Protein AF-A0A7J8WQV3-F1 (afdb_monomer)

Organism: Gossypium aridum (NCBI:txid34290)

Structure (mmCIF, N/CA/C/O backbone):
data_AF-A0A7J8WQV3-F1
#
_entry.id   AF-A0A7J8WQV3-F1
#
loop_
_atom_site.group_PDB
_atom_site.id
_atom_site.type_symbol
_atom_site.label_atom_id
_atom_site.label_alt_id
_atom_site.label_comp_id
_atom_site.label_asym_id
_atom_site.label_entity_id
_atom_site.label_seq_id
_atom_site.pdbx_PDB_ins_code
_atom_site.Cartn_x
_atom_site.Cartn_y
_atom_site.Cartn_z
_atom_site.occupancy
_atom_site.B_iso_or_equiv
_atom_site.auth_seq_id
_atom_site.auth_comp_id
_atom_site.auth_asym_id
_atom_site.auth_atom_id
_ato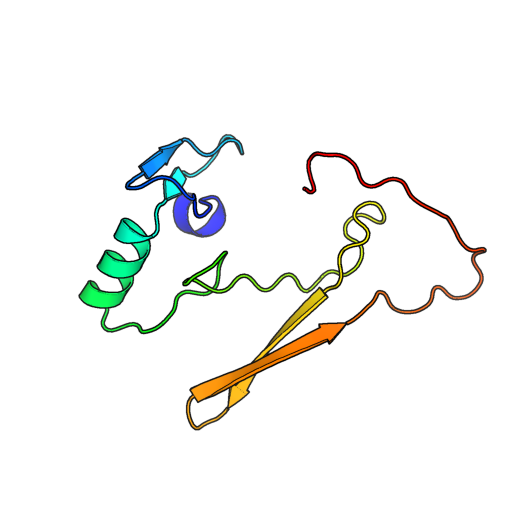m_site.pdbx_PDB_model_num
ATOM 1 N N . MET A 1 1 ? -15.995 3.110 -3.260 1.00 74.25 1 MET A N 1
ATOM 2 C CA . MET A 1 1 ? -15.343 1.969 -3.970 1.00 74.25 1 MET A CA 1
ATOM 3 C C . MET A 1 1 ? -14.013 2.400 -4.565 1.00 74.25 1 MET A C 1
ATOM 5 O O . MET A 1 1 ? -13.056 1.666 -4.380 1.00 74.25 1 MET A O 1
ATOM 9 N N . CYS A 1 2 ? -13.933 3.571 -5.213 1.00 87.06 2 CYS A N 1
ATOM 10 C CA . CYS A 1 2 ? -12.667 4.189 -5.636 1.00 87.06 2 CYS A CA 1
ATOM 11 C C . CYS A 1 2 ? -11.585 4.117 -4.539 1.00 87.06 2 CYS A C 1
ATOM 13 O O . CYS A 1 2 ? -10.488 3.620 -4.747 1.00 87.06 2 CYS A O 1
ATOM 15 N N . ASP A 1 3 ? -11.971 4.497 -3.332 1.00 89.50 3 ASP A N 1
ATOM 16 C CA . ASP A 1 3 ? -11.172 4.669 -2.113 1.00 89.50 3 ASP A CA 1
ATOM 17 C C . ASP A 1 3 ? -10.496 3.362 -1.654 1.00 89.50 3 ASP A C 1
ATOM 19 O O . ASP A 1 3 ? -9.348 3.360 -1.223 1.00 89.50 3 ASP A O 1
ATOM 23 N N . LEU A 1 4 ? -11.162 2.216 -1.840 1.00 87.94 4 LEU A N 1
ATOM 24 C CA . LEU A 1 4 ? -10.592 0.894 -1.539 1.00 87.94 4 LEU A CA 1
ATOM 25 C C . LEU A 1 4 ? -9.415 0.548 -2.472 1.00 87.94 4 LEU A C 1
ATOM 27 O O . LEU A 1 4 ? -8.518 -0.210 -2.097 1.00 87.94 4 LEU A O 1
ATOM 31 N N . LEU A 1 5 ? -9.405 1.116 -3.681 1.00 87.81 5 LEU A N 1
ATOM 32 C CA . LEU A 1 5 ? -8.418 0.860 -4.732 1.00 87.81 5 LEU A CA 1
ATOM 33 C C . LEU A 1 5 ? -7.346 1.958 -4.824 1.00 87.81 5 LEU A C 1
ATOM 35 O O . LEU A 1 5 ? -6.206 1.642 -5.139 1.00 87.81 5 LEU A O 1
ATOM 39 N N . TRP A 1 6 ? -7.692 3.211 -4.513 1.00 90.44 6 TRP A N 1
ATOM 40 C CA . TRP A 1 6 ? -6.860 4.391 -4.796 1.00 90.44 6 TRP A CA 1
ATOM 41 C C . TRP A 1 6 ? -6.347 5.159 -3.575 1.00 90.44 6 TRP A C 1
ATOM 43 O O . TRP A 1 6 ? -5.466 5.996 -3.738 1.00 90.44 6 TRP A O 1
ATOM 53 N N . SER A 1 7 ? -6.860 4.893 -2.370 1.00 91.62 7 SER A N 1
ATOM 54 C CA . SER A 1 7 ? -6.310 5.510 -1.157 1.00 91.62 7 SER A CA 1
ATOM 55 C C . SER A 1 7 ? -4.941 4.929 -0.783 1.00 91.62 7 SER A C 1
ATOM 57 O O . SER A 1 7 ? -4.651 3.772 -1.097 1.00 91.62 7 SER A O 1
ATOM 59 N N . ASP A 1 8 ? -4.140 5.692 -0.048 1.00 91.50 8 ASP A N 1
ATOM 60 C CA . ASP A 1 8 ? -2.802 5.328 0.438 1.00 91.50 8 ASP A CA 1
ATOM 61 C C . ASP A 1 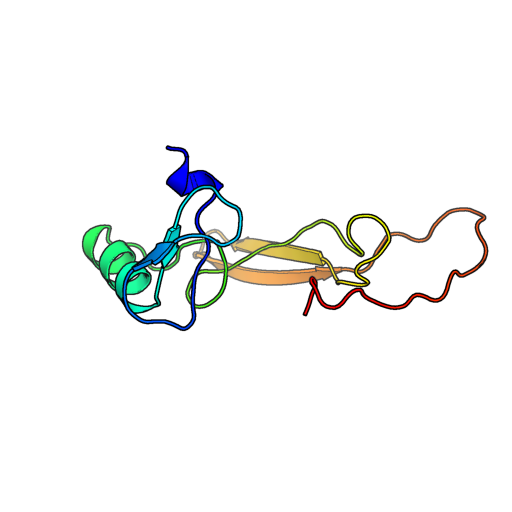8 ? -2.687 5.632 1.944 1.00 91.50 8 ASP A C 1
ATOM 63 O O . ASP A 1 8 ? -3.358 6.542 2.423 1.00 91.50 8 ASP A O 1
ATOM 67 N N . PRO A 1 9 ? -1.870 4.915 2.723 1.00 91.31 9 PRO A N 1
ATOM 68 C CA . PRO A 1 9 ? -1.553 5.330 4.089 1.00 91.31 9 PRO A CA 1
ATOM 69 C C . PRO A 1 9 ? -0.649 6.582 4.110 1.00 91.31 9 PRO A C 1
ATOM 71 O O . PRO A 1 9 ? 0.020 6.894 3.125 1.00 91.31 9 PRO A O 1
ATOM 74 N N . ASP A 1 10 ? -0.640 7.301 5.232 1.00 90.56 10 ASP A N 1
ATOM 75 C CA . ASP A 1 10 ? 0.128 8.534 5.478 1.00 90.56 10 ASP A CA 1
ATOM 76 C C . ASP A 1 10 ? 0.771 8.480 6.877 1.00 90.56 10 ASP A C 1
ATOM 78 O O . ASP A 1 10 ? 0.196 7.908 7.805 1.00 90.56 10 ASP A O 1
ATOM 82 N N . ASP A 1 11 ? 1.907 9.157 7.065 1.00 87.88 11 ASP A N 1
ATOM 83 C CA . ASP A 1 11 ? 2.462 9.422 8.406 1.00 87.88 11 ASP A CA 1
ATOM 84 C C . ASP A 1 11 ? 1.589 10.422 9.194 1.00 87.88 11 ASP A C 1
ATOM 86 O O . ASP A 1 11 ? 1.681 10.545 10.420 1.00 87.88 11 ASP A O 1
ATOM 90 N N . ARG A 1 12 ? 0.735 11.175 8.490 1.00 89.69 12 ARG A N 1
ATOM 91 C CA . ARG A 1 12 ? -0.204 12.140 9.073 1.00 89.69 12 ARG A CA 1
ATOM 92 C C . ARG A 1 12 ? -1.384 11.445 9.746 1.00 89.69 12 ARG A C 1
ATOM 94 O O . ARG A 1 12 ? -2.042 10.598 9.159 1.00 89.69 12 ARG A O 1
ATOM 101 N N . CYS A 1 13 ? -1.719 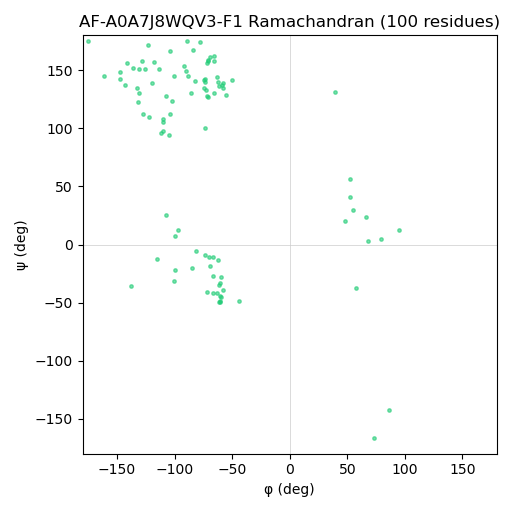11.911 10.946 1.00 93.12 13 CYS A N 1
ATOM 102 C CA . CYS A 1 13 ? -2.951 11.552 11.648 1.00 93.12 13 CYS A CA 1
ATOM 103 C C . CYS A 1 13 ? -4.204 12.010 10.867 1.00 93.12 13 CYS A C 1
ATOM 105 O O . CYS A 1 13 ? -4.235 13.131 10.347 1.00 93.12 13 CYS A O 1
ATOM 107 N N . GLY A 1 14 ? -5.247 11.179 10.833 1.00 94.56 14 GLY A N 1
ATOM 108 C CA . GLY A 1 14 ? -6.531 11.470 10.196 1.00 94.56 14 GLY A CA 1
ATOM 109 C C . GLY A 1 14 ? -6.582 11.142 8.698 1.00 94.56 14 GLY A C 1
ATOM 110 O O . GLY A 1 14 ? -6.056 10.126 8.251 1.00 94.56 14 GLY A O 1
ATOM 111 N N . TRP A 1 15 ? -7.262 11.989 7.917 1.00 96.38 15 TRP A N 1
ATOM 112 C CA . TRP A 1 15 ? -7.453 11.818 6.469 1.00 96.38 15 TRP A CA 1
ATOM 113 C C . TRP A 1 15 ? -6.860 12.992 5.678 1.00 96.38 15 TRP A C 1
ATOM 115 O O . TRP A 1 15 ? -7.063 14.153 6.042 1.00 96.38 15 TRP A O 1
ATOM 125 N N . GLY A 1 16 ? -6.210 12.700 4.551 1.00 95.19 16 GLY A N 1
ATOM 126 C CA . GLY A 1 16 ? -5.732 13.676 3.566 1.00 95.19 16 GLY A CA 1
ATOM 127 C C . GLY A 1 16 ? -6.290 13.425 2.161 1.00 95.19 16 GLY A C 1
ATOM 128 O O . GLY A 1 16 ? -6.940 12.416 1.898 1.00 95.19 16 GLY A O 1
ATOM 129 N N . ILE A 1 17 ? -6.053 14.348 1.227 1.00 94.44 17 ILE A N 1
ATOM 130 C CA . ILE A 1 17 ? -6.421 14.178 -0.192 1.00 94.44 17 ILE A CA 1
ATOM 131 C C . ILE A 1 17 ? -5.288 13.425 -0.896 1.00 94.44 17 ILE A C 1
ATOM 133 O O . ILE A 1 17 ? -4.133 13.834 -0.774 1.00 94.44 17 ILE A O 1
ATOM 137 N N . SER A 1 18 ? -5.591 12.356 -1.647 1.00 92.25 18 SER A N 1
ATOM 138 C CA . SER A 1 18 ? -4.538 11.582 -2.321 1.00 92.25 18 SER A CA 1
ATOM 139 C C . SER A 1 18 ? -3.823 12.406 -3.405 1.00 92.25 18 SER A C 1
ATOM 141 O O . SER A 1 18 ? -4.487 12.952 -4.296 1.00 92.25 18 SER A O 1
ATOM 143 N N . PRO A 1 19 ? -2.474 12.436 -3.422 1.00 90.56 19 PRO A N 1
ATOM 144 C CA . PRO A 1 19 ? -1.706 13.073 -4.491 1.00 90.56 19 PRO A CA 1
ATOM 145 C C . PRO A 1 19 ? -1.856 12.350 -5.841 1.00 90.56 19 PRO A C 1
ATOM 147 O O . PRO A 1 19 ? -1.475 12.904 -6.871 1.00 90.56 19 PRO A O 1
ATOM 150 N N . ARG A 1 20 ? -2.445 11.142 -5.872 1.00 88.62 20 ARG A N 1
ATOM 151 C CA . ARG A 1 20 ? -2.781 10.419 -7.112 1.00 88.62 20 ARG A CA 1
ATOM 152 C C . ARG A 1 20 ? -3.981 11.020 -7.861 1.00 88.62 20 ARG A C 1
ATOM 154 O O . ARG A 1 20 ? -4.267 10.591 -8.975 1.00 88.62 20 ARG A O 1
ATOM 161 N N . GLY A 1 21 ? -4.704 11.972 -7.260 1.00 91.12 21 GLY A N 1
ATOM 162 C CA . GLY A 1 21 ? -5.912 12.579 -7.836 1.00 91.12 21 GLY A CA 1
ATOM 163 C C . GLY A 1 21 ? -7.186 11.732 -7.696 1.00 91.12 21 GLY A C 1
ATOM 164 O O . GLY A 1 21 ? -8.233 12.115 -8.213 1.00 91.12 21 GLY A O 1
ATOM 165 N N . ALA A 1 22 ? -7.116 10.600 -6.992 1.00 92.31 22 ALA A N 1
ATOM 166 C CA . ALA A 1 22 ? -8.240 9.725 -6.672 1.00 92.31 22 ALA A CA 1
ATOM 167 C C . ALA A 1 22 ? -8.012 9.070 -5.301 1.00 92.31 22 ALA A C 1
ATOM 169 O O . ALA A 1 22 ? -6.885 8.705 -4.980 1.00 92.31 22 ALA A O 1
ATOM 170 N N . GLY A 1 23 ? -9.072 8.904 -4.505 1.00 92.94 23 GLY A N 1
ATOM 171 C CA . GLY A 1 23 ? -8.969 8.403 -3.131 1.00 92.94 23 GLY A CA 1
ATOM 172 C C . GLY A 1 23 ? -8.388 9.424 -2.141 1.00 92.94 23 GLY A C 1
ATOM 173 O O . GLY A 1 23 ? -8.288 10.621 -2.421 1.00 92.9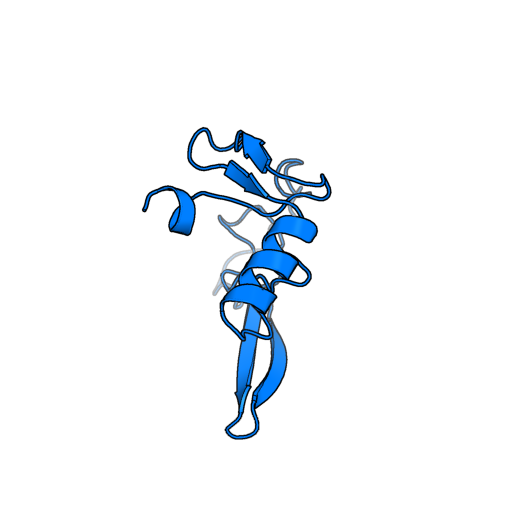4 23 GLY A O 1
ATOM 174 N N . TYR A 1 24 ? -8.010 8.930 -0.965 1.00 94.69 24 TYR A N 1
ATOM 175 C CA . TYR A 1 24 ? -7.567 9.714 0.191 1.00 94.69 24 TYR A CA 1
ATOM 176 C C . TYR A 1 24 ? -6.226 9.195 0.720 1.00 94.69 24 TYR A C 1
ATOM 178 O O . TYR A 1 24 ? -5.893 8.033 0.502 1.00 94.69 24 TYR A O 1
ATOM 186 N N . THR A 1 25 ? -5.476 10.018 1.450 1.00 94.44 25 THR A N 1
ATOM 187 C CA . THR A 1 25 ? -4.433 9.496 2.344 1.00 94.44 25 THR A CA 1
ATOM 188 C C . THR A 1 25 ? -5.026 9.227 3.735 1.00 94.44 25 THR A C 1
ATOM 190 O O . THR A 1 25 ? -6.008 9.880 4.102 1.00 94.44 25 THR A O 1
ATOM 193 N N . PHE A 1 26 ? -4.520 8.249 4.494 1.00 94.31 26 PHE A N 1
ATOM 194 C CA . PHE A 1 26 ? -5.072 7.902 5.815 1.00 94.31 26 PHE A CA 1
ATOM 195 C C . PHE A 1 26 ? -4.011 7.505 6.851 1.00 94.31 26 PHE A C 1
ATOM 197 O O . PHE A 1 26 ? -3.096 6.739 6.564 1.00 94.31 26 PHE A O 1
ATOM 204 N N . GLY A 1 27 ? -4.165 7.998 8.076 1.00 93.00 27 GLY A N 1
ATOM 205 C CA . GLY A 1 27 ? -3.207 7.793 9.156 1.00 93.00 27 GLY A CA 1
ATOM 206 C C . GLY A 1 27 ? -3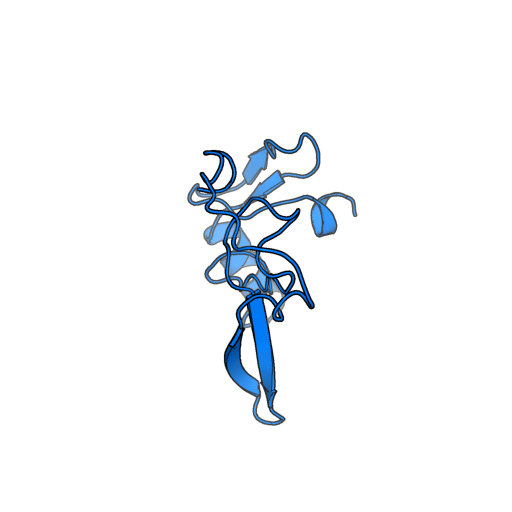.261 6.427 9.844 1.00 93.00 27 GLY A C 1
ATOM 207 O O . GLY A 1 27 ? -4.154 5.589 9.639 1.00 93.00 27 GLY A O 1
ATOM 208 N N . GLN A 1 28 ? -2.300 6.229 10.748 1.00 91.50 28 GLN A N 1
ATOM 209 C CA . GLN A 1 28 ? -2.262 5.079 11.653 1.00 91.50 28 GLN A CA 1
ATOM 210 C C . GLN A 1 28 ? -3.530 4.991 12.521 1.00 91.50 28 GLN A C 1
ATOM 212 O O . GLN A 1 28 ? -4.050 3.899 12.732 1.00 91.50 28 GLN A O 1
ATOM 217 N N . ASP A 1 29 ? -4.051 6.127 12.985 1.00 92.94 29 ASP A N 1
ATOM 218 C CA . ASP A 1 29 ? -5.257 6.238 13.812 1.00 92.94 29 ASP A CA 1
ATOM 219 C C . ASP A 1 29 ? -6.500 5.684 13.099 1.00 92.94 29 ASP A C 1
ATOM 221 O O . ASP A 1 29 ? -7.241 4.881 13.671 1.00 92.94 29 ASP A O 1
ATOM 225 N N . ILE A 1 30 ? -6.672 6.023 11.818 1.00 94.44 30 ILE A N 1
ATOM 226 C CA . ILE A 1 30 ? -7.745 5.501 10.962 1.00 94.44 30 ILE A CA 1
ATOM 227 C C . ILE A 1 30 ? -7.609 3.984 10.790 1.00 94.44 30 ILE A C 1
ATOM 229 O O . ILE A 1 30 ? -8.596 3.246 10.869 1.00 94.44 30 ILE A O 1
ATOM 233 N N . SER A 1 31 ? -6.378 3.508 10.602 1.00 91.62 31 SER A N 1
ATOM 234 C CA . SER A 1 31 ? -6.064 2.084 10.441 1.00 91.62 31 SER A CA 1
ATOM 235 C C . SER A 1 31 ? -6.327 1.283 11.720 1.00 91.62 31 SER A C 1
ATOM 237 O O . SER A 1 31 ? -6.873 0.178 11.669 1.00 91.62 31 SER A O 1
ATOM 239 N N . GLU A 1 32 ? -5.972 1.828 12.882 1.00 91.50 32 GLU A N 1
ATOM 240 C CA . GLU A 1 32 ? -6.193 1.210 14.193 1.00 91.50 32 GLU A CA 1
ATOM 241 C C . GLU A 1 32 ? -7.678 1.225 14.576 1.00 91.50 32 GLU A C 1
ATOM 243 O O . GLU A 1 32 ? -8.194 0.197 15.024 1.00 91.50 32 GLU A O 1
ATOM 248 N N . GLN A 1 33 ? -8.400 2.318 14.301 1.00 94.06 33 GLN A N 1
ATOM 249 C CA . GLN A 1 33 ? -9.853 2.383 14.474 1.00 94.06 33 GLN A CA 1
ATOM 250 C C . GLN A 1 33 ? -10.568 1.354 13.587 1.00 94.06 33 GLN A C 1
ATOM 252 O O . GLN A 1 33 ? -11.389 0.584 14.088 1.00 94.06 33 GLN A O 1
ATOM 257 N N . PHE A 1 34 ? -10.238 1.286 12.291 1.00 94.06 34 PHE A N 1
ATOM 258 C CA . PHE A 1 34 ? -10.841 0.321 11.368 1.00 94.06 34 PHE A CA 1
ATOM 259 C C . PHE A 1 34 ? -10.595 -1.125 11.816 1.00 94.06 34 PHE A C 1
ATOM 261 O O . PHE A 1 34 ? -11.533 -1.928 11.836 1.00 94.06 34 PHE A O 1
ATOM 268 N N . ASN A 1 35 ? -9.361 -1.456 12.211 1.00 92.38 35 ASN A N 1
ATOM 269 C CA . ASN A 1 35 ? -9.026 -2.786 12.716 1.00 92.38 35 ASN A CA 1
ATOM 270 C C . ASN A 1 35 ? -9.825 -3.128 13.982 1.00 92.38 35 ASN A C 1
ATOM 272 O O . ASN A 1 35 ? -10.458 -4.184 14.036 1.00 92.38 35 ASN A O 1
ATOM 276 N N . HIS A 1 36 ? -9.869 -2.217 14.959 1.00 93.62 36 HIS A N 1
ATOM 277 C CA . HIS A 1 36 ? -10.605 -2.412 16.209 1.00 93.62 36 HIS A CA 1
ATOM 278 C C . HIS A 1 36 ? -12.109 -2.619 15.973 1.00 93.62 36 HIS A C 1
ATOM 280 O O . HIS A 1 36 ? -12.673 -3.604 16.449 1.00 93.62 36 HIS A O 1
ATOM 286 N N . THR A 1 37 ? -12.753 -1.752 15.183 1.00 96.62 37 THR A N 1
ATOM 287 C CA . THR A 1 37 ? -14.192 -1.844 14.877 1.00 96.62 37 THR A CA 1
ATOM 288 C C . THR A 1 37 ? -14.568 -3.147 14.165 1.00 96.62 37 THR A C 1
ATOM 290 O O . THR A 1 37 ? -15.650 -3.677 14.406 1.00 96.62 37 THR A O 1
ATOM 293 N N . ASN A 1 38 ? -13.685 -3.694 13.323 1.00 94.62 38 ASN A N 1
ATOM 294 C CA . ASN A 1 38 ? -13.956 -4.905 12.538 1.00 94.62 38 ASN A CA 1
ATOM 295 C C . ASN A 1 38 ? -13.354 -6.191 13.145 1.00 94.62 38 ASN A C 1
ATOM 297 O O . ASN A 1 38 ? -13.402 -7.242 12.509 1.00 94.62 38 ASN A O 1
ATOM 301 N N . SER A 1 39 ? -12.791 -6.138 14.362 1.00 92.56 39 SER A N 1
ATOM 302 C CA . SER A 1 39 ? -12.070 -7.261 15.001 1.00 92.56 39 SER A CA 1
ATOM 303 C C . SER A 1 39 ? -10.910 -7.834 14.161 1.00 92.56 39 SER A C 1
ATOM 305 O O . SER A 1 39 ? -10.577 -9.018 14.254 1.00 92.56 39 SER A O 1
ATOM 307 N N . LEU A 1 40 ? -10.280 -6.993 13.339 1.00 89.94 40 LEU A N 1
ATOM 308 C CA . LEU A 1 40 ? -9.135 -7.348 12.502 1.00 89.94 40 LEU A CA 1
ATOM 309 C C . LEU A 1 40 ? -7.818 -7.073 13.241 1.00 89.94 40 LEU A C 1
ATOM 311 O O . LEU A 1 40 ? -7.739 -6.207 14.111 1.00 89.94 40 LEU A O 1
ATOM 315 N N . LYS A 1 41 ? -6.765 -7.815 12.880 1.00 83.00 41 LYS A N 1
ATOM 316 C CA . LYS A 1 41 ? -5.400 -7.607 13.401 1.00 83.00 41 LYS A CA 1
ATOM 317 C C . LYS A 1 41 ? -4.490 -6.832 12.446 1.00 83.00 41 LYS A C 1
ATOM 319 O O . LYS A 1 41 ? -3.459 -6.335 12.880 1.00 83.00 41 LYS A O 1
ATOM 324 N N . LEU A 1 42 ? -4.823 -6.829 11.156 1.00 83.56 42 LEU A N 1
ATOM 325 C CA . LEU A 1 42 ? -3.977 -6.353 10.069 1.00 83.56 42 LEU A CA 1
ATOM 326 C C . LEU A 1 42 ? -4.837 -6.078 8.826 1.00 83.56 42 LEU A C 1
ATOM 328 O O . LEU A 1 42 ? -5.768 -6.828 8.531 1.00 83.56 42 LEU A O 1
ATOM 332 N N . ILE A 1 43 ? -4.458 -5.050 8.072 1.00 82.94 43 ILE A N 1
ATOM 333 C CA . ILE A 1 43 ? -4.894 -4.758 6.698 1.00 82.94 43 ILE A CA 1
ATOM 334 C C . ILE A 1 43 ? -3.650 -4.931 5.799 1.00 82.94 43 ILE A C 1
ATOM 336 O O . ILE A 1 43 ? -2.549 -4.690 6.279 1.00 82.94 43 ILE A O 1
ATOM 340 N N . ALA A 1 44 ? -3.761 -5.304 4.519 1.00 79.00 44 ALA A N 1
ATOM 341 C CA . ALA A 1 44 ? -2.600 -5.436 3.618 1.00 79.00 44 ALA A CA 1
ATOM 342 C C . ALA A 1 44 ? -2.482 -4.267 2.591 1.00 79.00 44 ALA A C 1
ATOM 344 O O . ALA A 1 44 ? -3.157 -4.297 1.562 1.00 79.00 44 ALA A O 1
ATOM 345 N N . ARG A 1 45 ? -1.687 -3.224 2.929 1.00 64.56 45 ARG A N 1
ATOM 346 C CA . ARG A 1 45 ? -1.289 -1.947 2.247 1.00 64.56 45 ARG A CA 1
ATOM 347 C C . ARG A 1 45 ? -0.228 -1.236 3.170 1.00 64.56 45 ARG A C 1
ATOM 349 O O . ARG A 1 45 ? 0.032 -1.790 4.221 1.00 64.56 45 ARG A O 1
ATOM 356 N N . GLU A 1 46 ? 0.445 -0.115 2.882 1.00 45.09 46 GLU A N 1
ATOM 357 C CA . GLU A 1 46 ? 1.712 0.262 3.605 1.00 45.09 46 GLU A CA 1
ATOM 358 C C . GLU A 1 46 ? 1.651 0.421 5.158 1.00 45.09 46 GLU A C 1
ATOM 360 O O . GLU A 1 46 ? 0.775 1.107 5.665 1.00 45.09 46 GLU A O 1
ATOM 365 N N . GLN A 1 47 ? 2.641 -0.159 5.865 1.00 37.78 47 GLN A N 1
ATOM 366 C CA . GLN A 1 47 ? 3.012 -0.089 7.310 1.00 37.78 47 GLN A CA 1
ATOM 367 C C . GLN A 1 47 ? 1.937 -0.063 8.436 1.00 37.78 47 GLN A C 1
ATOM 369 O O . GLN A 1 47 ? 0.997 0.724 8.452 1.00 37.78 47 GLN A O 1
ATOM 374 N N . LYS A 1 48 ? 2.122 -0.935 9.457 1.00 54.41 48 LYS A N 1
ATOM 375 C CA . LYS A 1 48 ? 1.123 -1.419 10.461 1.00 54.41 48 LYS A CA 1
ATOM 376 C C . LYS A 1 48 ? -0.110 -2.102 9.853 1.00 54.41 48 LYS A C 1
ATOM 378 O O . LYS A 1 48 ? -0.604 -3.103 10.359 1.00 54.41 48 LYS A O 1
ATOM 383 N N . VAL A 1 49 ? -0.553 -1.562 8.739 1.00 57.12 49 VAL A N 1
ATOM 384 C CA . VAL A 1 49 ? -1.037 -2.224 7.536 1.00 57.12 49 VAL A CA 1
ATOM 385 C C . VAL A 1 49 ? 0.207 -2.915 6.859 1.00 57.12 49 VAL A C 1
ATOM 387 O O . VAL A 1 49 ? 1.342 -2.602 7.212 1.00 57.12 49 VAL A O 1
ATOM 390 N N . VAL A 1 50 ? 0.095 -3.904 5.954 1.00 71.25 50 VAL A N 1
ATOM 391 C CA . VAL A 1 50 ? 1.266 -4.510 5.239 1.00 71.25 50 VAL A CA 1
ATOM 392 C C . VAL A 1 50 ? 1.185 -4.422 3.703 1.00 71.25 50 VAL A C 1
ATOM 394 O O . VAL A 1 50 ? 0.398 -5.139 3.087 1.00 71.25 50 VAL A O 1
ATOM 397 N N . THR A 1 51 ? 2.017 -3.597 3.049 1.00 77.00 51 THR A N 1
ATOM 398 C CA . THR A 1 51 ? 2.140 -3.611 1.576 1.00 77.00 51 THR A CA 1
ATOM 399 C C . THR A 1 51 ? 2.926 -4.827 1.132 1.00 77.00 51 THR A C 1
ATOM 401 O O . THR A 1 51 ? 3.938 -5.207 1.719 1.00 77.00 51 THR A O 1
ATOM 404 N N . ILE A 1 52 ? 2.474 -5.396 0.020 1.00 85.25 52 ILE A N 1
ATOM 405 C CA . ILE A 1 52 ? 3.164 -6.447 -0.707 1.00 85.25 52 ILE A CA 1
ATOM 406 C C . ILE A 1 52 ? 3.252 -5.970 -2.153 1.00 85.25 52 ILE A C 1
ATOM 408 O O . ILE A 1 52 ? 2.233 -5.850 -2.831 1.00 85.25 52 ILE A O 1
ATOM 412 N N . PHE A 1 53 ? 4.463 -5.683 -2.627 1.00 90.38 53 PHE A N 1
ATOM 413 C CA . PHE A 1 53 ? 4.689 -5.311 -4.019 1.00 90.38 53 PHE A CA 1
ATOM 414 C C . PHE A 1 53 ? 5.436 -6.437 -4.736 1.00 90.38 53 PHE A C 1
ATOM 416 O O . PHE A 1 53 ? 6.624 -6.650 -4.510 1.00 90.38 53 PHE A O 1
ATOM 423 N N . SER A 1 54 ? 4.737 -7.192 -5.585 1.00 92.50 54 SER A N 1
ATOM 424 C CA . SER A 1 54 ? 5.258 -8.442 -6.168 1.00 92.50 54 SER A CA 1
ATOM 425 C C . SER A 1 54 ? 5.854 -8.293 -7.579 1.00 92.50 54 SER A C 1
ATOM 427 O O . SER A 1 54 ? 6.099 -9.294 -8.249 1.00 92.50 54 SER A O 1
ATOM 429 N N . ALA A 1 55 ? 6.093 -7.063 -8.052 1.00 92.56 55 ALA A N 1
ATOM 430 C CA . ALA A 1 55 ? 6.706 -6.783 -9.354 1.00 92.56 55 ALA A CA 1
ATOM 431 C C . ALA A 1 55 ? 8.131 -6.213 -9.175 1.00 92.56 55 ALA A C 1
ATOM 433 O O . ALA A 1 55 ? 8.286 -5.015 -8.919 1.00 92.56 55 ALA A O 1
ATOM 434 N N . PRO A 1 56 ? 9.191 -7.035 -9.285 1.00 92.81 56 PRO A N 1
ATOM 435 C CA . PRO A 1 56 ? 10.546 -6.579 -8.999 1.00 92.81 56 PRO A CA 1
ATOM 436 C C . PRO A 1 56 ? 11.059 -5.669 -10.122 1.00 92.81 56 PRO A C 1
ATOM 438 O O . PRO A 1 56 ? 10.836 -5.928 -11.307 1.00 92.81 56 PRO A O 1
ATOM 441 N N . ASN A 1 57 ? 11.766 -4.604 -9.744 1.00 89.88 57 ASN A N 1
ATOM 442 C CA . ASN A 1 57 ? 12.351 -3.591 -10.625 1.00 89.88 57 ASN A CA 1
ATOM 443 C C . ASN A 1 57 ? 11.313 -2.996 -11.599 1.00 89.88 57 ASN A C 1
ATOM 445 O O . ASN A 1 57 ? 11.450 -3.040 -12.828 1.00 89.88 57 ASN A O 1
ATOM 449 N N . TYR A 1 58 ? 10.245 -2.459 -11.004 1.00 90.00 58 TYR A N 1
ATOM 450 C CA . TYR A 1 58 ? 9.016 -2.008 -11.646 1.00 90.00 58 TYR A CA 1
ATOM 451 C C . TYR A 1 58 ? 9.258 -1.074 -12.834 1.00 90.00 58 TYR A C 1
ATOM 453 O O . TYR A 1 58 ? 10.178 -0.246 -12.826 1.00 90.00 58 TYR A O 1
ATOM 461 N N . CYS A 1 59 ? 8.445 -1.239 -13.884 1.00 87.44 59 CYS A N 1
ATOM 462 C CA . CYS A 1 59 ? 8.557 -0.545 -15.175 1.00 87.44 59 CYS A CA 1
ATOM 463 C C . CYS A 1 59 ? 9.975 -0.536 -15.785 1.00 87.44 59 CYS A C 1
ATOM 465 O O . CYS A 1 59 ? 10.281 0.312 -16.625 1.00 87.44 59 CYS A O 1
ATOM 467 N N . TYR A 1 60 ? 10.846 -1.457 -15.353 1.00 82.38 60 TYR A N 1
ATOM 468 C CA . TYR A 1 60 ? 12.277 -1.489 -15.654 1.00 82.38 60 TYR A CA 1
ATOM 469 C C . TYR A 1 60 ? 13.002 -0.170 -15.345 1.00 82.38 60 TYR A C 1
ATOM 471 O O . TYR A 1 60 ? 13.847 0.280 -16.121 1.00 82.38 60 TYR A O 1
ATOM 479 N N . ARG A 1 61 ? 12.663 0.462 -14.215 1.00 81.88 61 ARG A N 1
ATOM 480 C CA . ARG A 1 61 ? 13.236 1.750 -13.776 1.00 81.88 61 ARG A CA 1
ATOM 481 C C . ARG A 1 61 ? 13.564 1.809 -12.289 1.00 81.88 61 ARG A C 1
ATOM 483 O O . ARG A 1 61 ? 14.551 2.439 -11.934 1.00 81.88 61 ARG A O 1
ATOM 490 N N . CYS A 1 62 ? 12.752 1.180 -11.444 1.00 81.19 62 CYS A N 1
ATOM 491 C CA . CYS A 1 62 ? 12.717 1.519 -10.019 1.00 81.19 62 CYS A CA 1
ATOM 492 C C . CYS A 1 62 ? 13.777 0.804 -9.171 1.00 81.19 62 CYS A C 1
ATOM 494 O O . CYS A 1 62 ? 14.066 1.252 -8.070 1.00 81.19 62 CYS A O 1
ATOM 496 N N . GLY A 1 63 ? 14.340 -0.315 -9.647 1.00 87.69 63 GLY A N 1
ATOM 497 C CA . GLY A 1 63 ? 15.346 -1.082 -8.896 1.00 87.69 63 GLY A CA 1
ATOM 498 C C . GLY 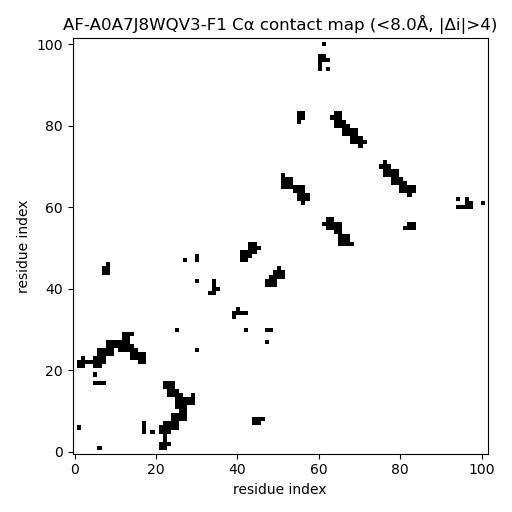A 1 63 ? 14.837 -1.778 -7.625 1.00 87.69 63 GLY A C 1
ATOM 499 O O . GLY A 1 63 ? 15.629 -2.401 -6.935 1.00 87.69 63 GLY A O 1
ATOM 500 N N . ASN A 1 64 ? 13.538 -1.700 -7.318 1.00 91.50 64 ASN A N 1
ATOM 501 C CA . ASN A 1 64 ? 12.946 -2.320 -6.135 1.00 91.50 64 ASN A CA 1
ATOM 502 C C . ASN A 1 64 ? 13.062 -3.854 -6.158 1.00 91.50 64 ASN A C 1
ATOM 504 O O . ASN A 1 64 ? 12.835 -4.481 -7.195 1.00 91.50 64 ASN A O 1
ATOM 508 N N . MET A 1 65 ? 13.274 -4.460 -4.991 1.00 91.12 65 MET A N 1
ATOM 509 C CA . MET A 1 65 ? 12.938 -5.870 -4.784 1.00 91.12 65 MET A CA 1
ATOM 510 C C . MET A 1 65 ? 11.417 -6.064 -4.873 1.00 91.12 65 MET A C 1
ATOM 512 O O . MET A 1 65 ? 10.641 -5.113 -4.729 1.00 91.12 65 MET A O 1
ATOM 516 N N . ALA A 1 66 ? 10.984 -7.302 -5.076 1.00 92.81 66 ALA A N 1
ATOM 517 C CA . ALA A 1 66 ? 9.609 -7.715 -4.839 1.00 92.81 66 ALA A CA 1
ATOM 518 C C . ALA A 1 66 ? 9.479 -8.520 -3.546 1.00 92.81 66 ALA A C 1
ATOM 520 O O . ALA A 1 66 ? 10.475 -8.968 -2.978 1.00 92.81 66 ALA A O 1
ATOM 521 N N . SER A 1 67 ? 8.241 -8.712 -3.095 1.00 93.94 67 SER A N 1
ATOM 522 C CA . SER A 1 67 ? 7.907 -9.548 -1.942 1.00 93.94 67 SER A CA 1
ATOM 523 C C . SER A 1 67 ? 6.611 -10.334 -2.165 1.00 93.94 67 SER A C 1
ATOM 525 O O . SER A 1 67 ? 5.750 -9.923 -2.953 1.00 93.94 67 SER A O 1
ATOM 527 N N . ILE A 1 68 ? 6.467 -11.443 -1.442 1.00 93.44 68 ILE A N 1
ATOM 528 C CA . ILE A 1 68 ? 5.194 -12.108 -1.136 1.00 93.44 68 ILE A CA 1
ATOM 529 C C . ILE A 1 68 ? 5.057 -12.282 0.381 1.00 93.44 68 ILE A C 1
ATOM 531 O O . ILE A 1 68 ? 6.057 -12.421 1.086 1.00 93.44 68 ILE A O 1
ATOM 535 N N . LEU A 1 69 ? 3.814 -12.290 0.867 1.00 91.31 69 LEU A N 1
ATOM 536 C CA . LEU A 1 69 ? 3.467 -12.651 2.239 1.00 91.31 69 LEU A CA 1
ATOM 537 C C . LEU A 1 69 ? 2.860 -14.055 2.232 1.00 91.31 69 LEU A C 1
ATOM 539 O O . LEU A 1 69 ? 1.760 -14.248 1.713 1.00 91.31 69 LEU A O 1
ATOM 543 N N . GLU A 1 70 ? 3.558 -15.019 2.817 1.00 92.69 70 GLU A N 1
ATOM 544 C CA . GLU A 1 70 ? 2.979 -16.316 3.155 1.00 92.69 70 GLU A CA 1
ATOM 545 C C . GLU A 1 70 ? 2.233 -16.218 4.490 1.00 92.69 70 GLU A C 1
ATOM 547 O O . GLU A 1 70 ? 2.688 -15.555 5.429 1.00 92.69 70 GLU A O 1
ATOM 552 N N . VAL A 1 71 ? 1.086 -16.894 4.570 1.00 90.94 71 VAL A N 1
ATOM 553 C CA . VAL A 1 71 ? 0.267 -17.012 5.781 1.00 90.94 71 VAL A CA 1
ATOM 554 C C . VAL A 1 71 ? -0.085 -18.484 5.970 1.00 90.94 71 VAL A C 1
ATOM 556 O O . VAL A 1 71 ? -0.651 -19.088 5.061 1.00 90.94 71 VAL A O 1
ATOM 559 N N . ASP A 1 72 ? 0.262 -19.061 7.121 1.00 92.00 72 ASP A N 1
ATOM 560 C CA . ASP A 1 72 ? -0.002 -20.477 7.418 1.00 92.00 72 ASP A CA 1
ATOM 561 C C . ASP A 1 72 ? -1.379 -20.707 8.079 1.00 92.00 72 ASP A C 1
ATOM 563 O O . ASP A 1 72 ? -2.100 -19.762 8.419 1.00 92.00 72 ASP A O 1
ATOM 567 N N . ASP A 1 73 ? -1.747 -21.974 8.300 1.00 93.94 73 ASP A N 1
ATOM 568 C CA . ASP A 1 73 ? -3.005 -22.361 8.964 1.00 93.94 73 ASP A CA 1
ATOM 56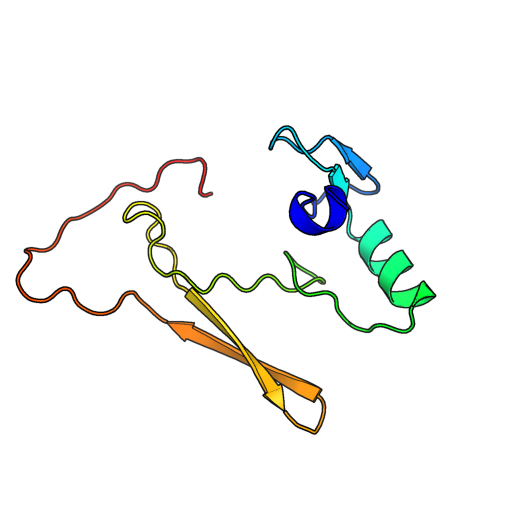9 C C . ASP A 1 73 ? -3.130 -21.798 10.398 1.00 93.94 73 ASP A C 1
ATOM 571 O O . ASP A 1 73 ? -4.233 -21.533 10.890 1.00 93.94 73 ASP A O 1
ATOM 575 N N . CYS A 1 74 ? -1.995 -21.565 11.064 1.00 91.50 74 CYS A N 1
ATOM 576 C CA . CYS A 1 74 ? -1.899 -20.938 12.385 1.00 91.50 74 CYS A CA 1
ATOM 577 C C . CYS A 1 74 ? -1.977 -19.399 12.330 1.00 91.50 74 CYS A C 1
ATOM 579 O O . CYS A 1 74 ? -2.066 -18.754 13.380 1.00 91.50 74 CYS A O 1
ATOM 581 N N . LYS A 1 75 ? -2.008 -18.808 11.127 1.00 84.94 75 LYS A N 1
ATOM 582 C CA . LYS A 1 75 ? -1.986 -17.365 10.829 1.00 84.94 75 LYS A CA 1
ATOM 583 C C . LYS A 1 75 ? -0.669 -16.675 11.203 1.00 84.94 75 LYS A C 1
ATOM 585 O O . LYS A 1 75 ? -0.653 -15.455 11.398 1.00 84.94 75 LYS A O 1
ATOM 590 N N . ASN A 1 76 ? 0.424 -17.434 11.275 1.00 87.88 76 ASN A N 1
ATOM 591 C CA . ASN A 1 76 ? 1.778 -16.886 11.251 1.00 87.88 76 ASN A CA 1
ATOM 592 C C . ASN A 1 76 ? 2.042 -16.239 9.884 1.00 87.88 76 ASN A C 1
ATOM 594 O O . ASN A 1 76 ? 1.373 -16.551 8.901 1.00 87.88 76 ASN A O 1
ATOM 598 N N . GLN A 1 77 ? 3.005 -15.323 9.830 1.00 88.62 77 GLN A N 1
ATOM 599 C CA . GLN A 1 77 ? 3.276 -14.485 8.662 1.00 88.62 77 GLN A CA 1
ATOM 600 C C . GLN A 1 77 ? 4.764 -14.518 8.320 1.00 88.62 77 GLN A C 1
ATOM 602 O O . GLN A 1 77 ? 5.600 -14.310 9.200 1.00 88.62 77 GLN A O 1
ATOM 607 N N . SER A 1 78 ? 5.086 -14.764 7.050 1.00 90.88 78 SER A N 1
ATOM 608 C CA . SER A 1 78 ? 6.460 -14.821 6.538 1.00 90.88 78 SER A CA 1
ATOM 609 C C . SER A 1 78 ? 6.588 -13.998 5.259 1.00 90.88 78 SER A C 1
ATOM 611 O O . SER A 1 78 ? 5.747 -14.099 4.369 1.00 90.88 78 SER A O 1
ATOM 613 N N . PHE A 1 79 ? 7.639 -13.185 5.155 1.00 91.06 79 PHE A N 1
ATOM 614 C CA . PHE A 1 79 ? 7.928 -12.395 3.959 1.00 91.06 79 PHE A CA 1
ATOM 615 C C . PHE A 1 79 ? 9.046 -13.047 3.152 1.00 91.06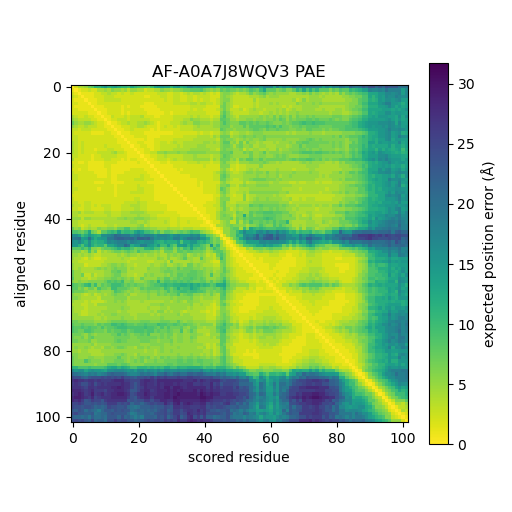 79 PHE A C 1
ATOM 617 O O . PHE A 1 79 ? 10.156 -13.215 3.658 1.00 91.06 79 PHE A O 1
ATOM 624 N N . ILE A 1 80 ? 8.780 -13.348 1.882 1.00 93.81 80 ILE A N 1
ATOM 625 C CA . ILE A 1 80 ? 9.793 -13.842 0.944 1.00 93.81 80 ILE A CA 1
ATOM 626 C C . ILE A 1 80 ? 10.072 -12.745 -0.081 1.00 93.81 80 ILE A C 1
ATOM 628 O O . ILE A 1 80 ? 9.242 -12.459 -0.946 1.00 93.81 80 ILE A O 1
ATOM 632 N N . GLN A 1 81 ? 11.249 -12.127 0.025 1.00 94.12 81 GLN A N 1
ATOM 633 C CA . GLN A 1 81 ? 11.722 -11.110 -0.913 1.00 94.12 81 GLN A CA 1
ATOM 634 C C . GLN A 1 81 ? 12.470 -11.740 -2.094 1.00 94.12 81 GLN A C 1
ATOM 636 O O . GLN A 1 81 ? 13.172 -12.738 -1.929 1.00 94.12 81 GLN A O 1
ATOM 641 N N . PHE A 1 82 ? 12.343 -11.151 -3.285 1.00 94.19 82 PHE A N 1
ATOM 642 C CA . PHE A 1 82 ? 12.993 -11.647 -4.499 1.00 94.19 82 PHE A CA 1
ATOM 643 C C . PHE A 1 82 ? 13.385 -10.540 -5.489 1.00 94.19 82 PHE A C 1
ATOM 645 O O . PHE A 1 82 ? 12.727 -9.507 -5.615 1.00 94.19 82 PHE A O 1
ATOM 652 N N . GLU A 1 83 ? 14.478 -10.792 -6.207 1.00 94.12 83 GLU A N 1
ATOM 653 C CA . GLU A 1 83 ? 15.019 -9.954 -7.282 1.00 94.12 83 GLU A CA 1
ATOM 654 C C . GLU A 1 83 ? 14.335 -10.235 -8.639 1.00 94.12 83 GLU A C 1
ATOM 656 O O . GLU A 1 83 ? 13.640 -11.246 -8.795 1.00 94.12 83 GLU A O 1
ATOM 661 N N . PRO A 1 84 ? 14.531 -9.385 -9.667 1.00 91.75 84 PRO A N 1
ATOM 662 C CA . PRO A 1 84 ? 14.110 -9.687 -11.030 1.00 91.75 84 PRO A CA 1
ATOM 663 C C . PRO A 1 84 ? 14.748 -10.974 -11.557 1.00 91.75 84 PRO A C 1
ATOM 665 O O . PRO A 1 84 ? 15.949 -11.199 -11.412 1.00 91.75 84 PRO A O 1
ATOM 668 N N . ALA A 1 85 ? 13.959 -11.783 -12.266 1.00 89.44 85 ALA A N 1
ATOM 669 C CA . ALA A 1 85 ? 14.489 -12.937 -12.981 1.00 89.44 85 ALA A CA 1
ATOM 670 C C . ALA A 1 85 ? 15.557 -12.502 -14.018 1.00 89.44 85 ALA A C 1
ATOM 672 O O . ALA A 1 85 ? 15.325 -11.528 -14.747 1.00 89.44 85 ALA A O 1
ATOM 673 N N . PRO A 1 86 ? 16.696 -13.217 -14.138 1.00 86.31 86 PRO A N 1
ATOM 674 C CA . PRO A 1 86 ? 17.746 -12.879 -15.096 1.00 86.31 86 PRO A CA 1
ATOM 675 C C . PRO A 1 86 ? 17.229 -12.803 -16.537 1.00 86.31 86 PRO A C 1
ATOM 677 O O . PRO A 1 86 ? 16.601 -13.738 -17.044 1.00 86.31 86 PRO A O 1
ATOM 680 N N . ARG A 1 87 ? 17.524 -11.695 -17.227 1.00 78.31 87 ARG A N 1
ATOM 681 C CA . ARG A 1 87 ? 17.163 -11.524 -18.639 1.00 78.31 87 ARG A CA 1
ATOM 682 C C . ARG A 1 87 ? 18.036 -12.420 -19.515 1.00 78.31 87 ARG A C 1
ATOM 684 O O . ARG A 1 87 ? 19.261 -12.371 -19.447 1.00 78.31 87 ARG A O 1
ATOM 691 N N . ARG A 1 88 ? 17.414 -13.226 -20.379 1.00 77.88 88 ARG A N 1
ATOM 692 C CA . ARG A 1 88 ? 18.142 -14.064 -21.342 1.00 77.88 88 ARG A CA 1
ATOM 693 C C . ARG A 1 88 ? 18.707 -13.207 -22.480 1.00 77.88 88 ARG A C 1
ATOM 695 O O . ARG A 1 88 ? 17.989 -12.909 -23.426 1.00 77.88 88 ARG A O 1
ATOM 702 N N . GLY A 1 89 ? 19.999 -12.884 -22.406 1.00 69.62 89 GLY A N 1
ATOM 703 C CA . GLY A 1 89 ? 20.780 -12.383 -23.546 1.00 69.62 89 GLY A CA 1
ATOM 704 C C . GLY A 1 89 ? 20.908 -10.864 -23.694 1.00 69.62 89 GLY A C 1
ATOM 705 O O . GLY A 1 89 ? 21.363 -10.419 -24.743 1.00 69.62 89 GLY A O 1
ATOM 706 N N . GLU A 1 90 ? 20.550 -10.069 -22.683 1.00 61.19 90 GLU A N 1
ATOM 707 C CA . GLU A 1 90 ? 20.825 -8.623 -22.676 1.00 61.19 90 GLU A CA 1
ATOM 708 C C . GLU A 1 90 ? 22.059 -8.278 -21.818 1.00 61.19 90 GLU A C 1
ATOM 710 O O . GLU A 1 90 ? 22.278 -8.929 -20.793 1.00 61.19 90 GLU A O 1
ATOM 715 N N . PRO A 1 91 ? 22.861 -7.264 -22.205 1.00 57.03 91 PRO A N 1
ATOM 716 C CA . PRO A 1 91 ? 23.937 -6.734 -21.371 1.00 57.03 91 PRO A CA 1
ATOM 717 C C . PRO A 1 91 ? 23.380 -5.944 -20.179 1.00 57.03 91 PRO A C 1
ATOM 719 O O . PRO A 1 91 ? 22.251 -5.454 -20.210 1.00 57.03 91 PRO A O 1
ATOM 722 N N . ASP A 1 92 ? 24.191 -5.800 -19.133 1.00 57.41 92 ASP A N 1
ATOM 723 C CA . ASP A 1 92 ? 23.765 -5.178 -17.880 1.00 57.41 92 ASP A CA 1
ATOM 724 C C . ASP A 1 92 ? 23.560 -3.656 -18.026 1.00 57.41 92 ASP A C 1
ATOM 726 O O . ASP A 1 92 ? 24.439 -2.934 -18.506 1.00 57.41 92 ASP A O 1
ATOM 730 N N . VAL A 1 93 ? 22.384 -3.162 -17.627 1.00 61.25 93 VAL A N 1
ATOM 731 C CA . VAL A 1 93 ? 21.975 -1.756 -17.790 1.00 61.25 93 VAL A CA 1
ATOM 732 C C . VAL A 1 93 ? 21.888 -1.101 -16.420 1.00 61.25 93 VAL A C 1
ATOM 734 O O . VAL A 1 93 ? 20.854 -1.164 -15.751 1.00 61.25 93 VAL A O 1
ATOM 737 N N . THR A 1 94 ? 22.966 -0.424 -16.027 1.00 54.88 94 THR A N 1
ATOM 738 C CA . THR A 1 94 ? 23.018 0.371 -14.796 1.00 54.88 94 THR A CA 1
ATOM 739 C C . THR A 1 94 ? 21.989 1.507 -14.829 1.00 54.88 94 THR A C 1
ATOM 741 O O . THR A 1 94 ? 21.787 2.170 -15.849 1.00 54.88 94 THR A O 1
ATOM 744 N N . ARG A 1 95 ? 21.284 1.720 -13.709 1.00 57.69 95 AR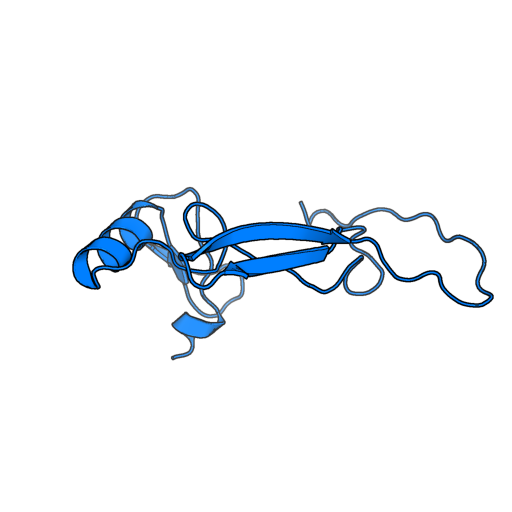G A N 1
ATOM 745 C CA . ARG A 1 95 ? 20.147 2.653 -13.619 1.00 57.69 95 ARG A CA 1
ATOM 746 C C . ARG A 1 95 ? 20.387 3.789 -12.638 1.00 57.69 95 ARG A C 1
ATOM 748 O O . ARG A 1 95 ? 21.152 3.666 -11.688 1.00 57.69 95 ARG A O 1
ATOM 755 N N . ARG A 1 96 ? 19.652 4.878 -12.862 1.00 52.97 96 ARG A N 1
ATOM 756 C CA . ARG A 1 96 ? 19.312 5.873 -11.842 1.00 52.97 96 ARG A CA 1
ATOM 757 C C . ARG A 1 96 ? 17.830 5.713 -11.514 1.00 52.97 96 ARG A C 1
ATOM 759 O O . ARG A 1 96 ? 17.013 5.715 -12.436 1.00 52.97 96 ARG A O 1
ATOM 766 N N . THR A 1 97 ? 17.502 5.577 -10.237 1.00 53.53 97 THR A N 1
ATOM 767 C CA . THR A 1 97 ? 16.116 5.579 -9.754 1.00 53.53 97 THR A CA 1
ATOM 768 C C . THR A 1 97 ? 15.555 7.006 -9.837 1.00 53.53 97 THR A C 1
ATOM 770 O O . THR A 1 97 ? 16.258 7.933 -9.440 1.00 53.53 97 THR A O 1
ATOM 773 N N . PRO A 1 98 ? 14.337 7.226 -10.369 1.00 55.22 98 PRO A N 1
ATOM 774 C CA . PRO A 1 98 ? 13.662 8.524 -10.290 1.00 55.22 98 PRO A CA 1
ATOM 775 C C . PRO A 1 98 ? 13.126 8.801 -8.879 1.00 55.22 98 PRO A C 1
ATOM 777 O O . PRO A 1 98 ? 12.559 7.899 -8.266 1.00 55.22 98 PRO A O 1
ATOM 780 N N . ASP A 1 99 ? 13.196 10.053 -8.424 1.00 49.62 99 ASP A N 1
ATOM 781 C CA . ASP A 1 99 ? 12.876 10.460 -7.041 1.00 49.62 99 ASP A CA 1
ATOM 782 C C . ASP A 1 99 ? 11.415 10.212 -6.605 1.00 49.62 99 ASP A C 1
ATOM 784 O O . ASP A 1 99 ? 11.115 10.242 -5.423 1.00 49.62 99 ASP A O 1
ATOM 788 N N . TYR A 1 100 ? 10.499 9.928 -7.540 1.00 52.66 100 TYR A N 1
ATOM 789 C CA . TYR A 1 100 ? 9.115 9.503 -7.255 1.00 52.66 100 TYR A CA 1
ATOM 790 C C . TYR A 1 100 ? 9.014 8.074 -6.662 1.00 52.66 100 TYR A C 1
ATOM 792 O O . TYR A 1 100 ? 7.946 7.662 -6.216 1.00 52.66 100 TYR A O 1
ATOM 800 N N . PHE A 1 101 ? 10.104 7.302 -6.673 1.00 45.12 101 PHE A N 1
ATOM 801 C CA . PHE A 1 101 ? 10.180 5.960 -6.078 1.00 45.12 101 PHE A CA 1
ATOM 802 C C . PHE A 1 101 ? 11.019 5.930 -4.784 1.00 45.12 101 PHE A C 1
ATOM 804 O O . PHE A 1 101 ? 11.580 4.884 -4.449 1.00 45.12 101 PHE A O 1
ATOM 811 N N . LEU A 1 102 ? 11.118 7.075 -4.098 1.00 43.59 102 LEU A N 1
ATOM 812 C CA . LEU A 1 102 ? 11.747 7.285 -2.788 1.00 43.59 102 LEU A CA 1
ATOM 813 C C . LEU A 1 102 ? 10.769 7.997 -1.839 1.00 43.59 102 LEU A C 1
ATOM 815 O O . LEU A 1 102 ? 10.953 7.807 -0.619 1.00 43.59 102 LEU A O 1
#

Nearest PDB structures (foldseek):
  8rbx-assembly1_q  TM=9.542E-01  e=1.507E-10  Homo sapiens
  3p71-assembly1_C  TM=7.986E-01  e=5.337E-12  Homo sapiens
  5zt0-assembly4_D  TM=9.135E-01  e=2.305E-06  Mus musculus
  1s70-assembly1_A  TM=8.657E-01  e=1.783E-06  Homo sapiens

Foldseek 3Di:
DQQVVQEAEDCDAAWAPDPVNTHIYHYPVVVVVVCVVVVHCEAPHDDSHHDFAADACPPVAARHWGWDWDQDPVRDIDIDTGHDDDDPPDDDDDHDHDPVND

Secondary structure (DSSP, 8-state):
-HHHHH-EE-SSSSEEE-TTSSSEEE-HHHHHHHHHHTT-S--SSSSSS------TTGGGTS-PPEEEEEE-TT--EEEEEEPPPPPTTPPP------GGG-

Solvent-accessible surface area (backbone atoms only — not comparable to full-atom values): 6397 Å² total; per-residue (Å²): 112,64,46,84,74,46,40,45,65,40,98,52,79,48,77,46,78,25,94,82,78,43,41,30,24,32,7,63,61,52,54,51,51,54,24,60,77,70,78,45,90,68,52,82,38,63,73,90,29,44,59,69,55,70,60,35,27,44,95,82,46,55,72,41,64,14,34,46,76,50,69,53,99,88,66,52,79,47,80,53,72,43,72,62,80,84,70,91,86,66,82,90,78,88,78,74,64,60,78,94,80,112

InterPro domains:
  IPR029052 Metallo-dependent phosphatase-like [G3DSA:3.60.21.10] (1-102)
  IPR029052 Metallo-dependent phosphatase-like [SSF56300] (1-87)
  IPR047129 Serine/Threonine protein phosphatase PP2A-like [PTHR45619] (1-102)

Radius of gyration: 16.91 Å; Cα contacts (8 Å, |Δi|>4): 156; chains: 1; bounding box: 39×36×40 Å

Sequence (102 aa):
MCDLLWSDPDDRCGWGISPRGAGYTFGQDISEQFNHTNSLKLIAREQKVVTIFSAPNYCYRCGNMASILEVDDCKNQSFIQFEPAPRRGEPDVTRRTPDYFL

Mean predicted aligned error: 8.33 Å

pLDDT: mean 83.21, std 14.95, range [37.78, 96.62]